Protein AF-A0ABD5T195-F1 (afdb_monomer_lite)

Organism: NCBI:txid1526114

pLDDT: mean 92.55, std 7.87, range [56.97, 98.25]

Foldseek 3Di:
DDDPQAADEPVQQQPFQDADPPPRDTDGVCQCVVLPQARPPPRHGHDPCVVVVNRSHHPD

Structure (mmCIF, N/CA/C/O backbone):
data_AF-A0ABD5T195-F1
#
_entry.id   AF-A0ABD5T195-F1
#
loop_
_atom_site.group_PDB
_atom_site.id
_atom_site.type_symbol
_atom_site.label_atom_id
_atom_site.label_alt_id
_atom_site.label_comp_id
_atom_site.label_asym_id
_atom_site.label_entity_id
_atom_site.label_seq_id
_atom_site.pdbx_PDB_ins_code
_atom_site.Cartn_x
_atom_site.Cartn_y
_atom_site.Cartn_z
_atom_site.occupancy
_atom_site.B_iso_or_equiv
_atom_site.auth_seq_id
_atom_site.auth_comp_id
_atom_site.auth_asym_id
_atom_site.auth_atom_id
_atom_site.pdbx_PDB_model_num
ATOM 1 N N . THR A 1 1 ? 19.580 14.650 3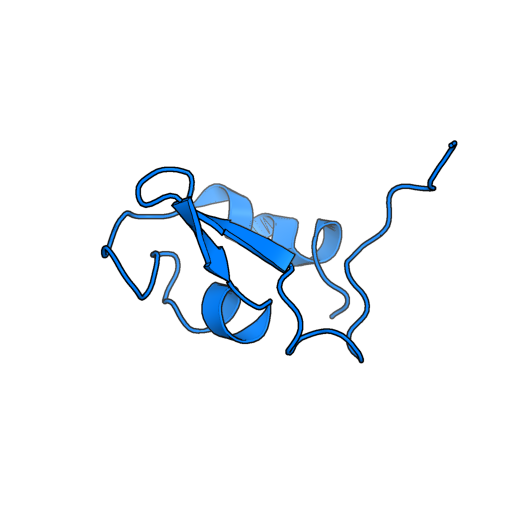.417 1.00 56.97 1 THR A N 1
ATOM 2 C CA . THR A 1 1 ? 20.129 13.536 2.628 1.00 56.97 1 THR A CA 1
ATOM 3 C C . THR A 1 1 ? 19.343 13.491 1.355 1.00 56.97 1 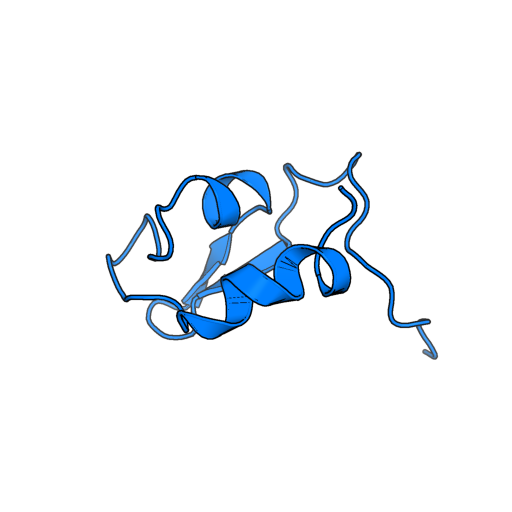THR A C 1
ATOM 5 O O . THR A 1 1 ? 18.122 13.443 1.420 1.00 56.97 1 THR A O 1
ATOM 8 N N . ASP A 1 2 ? 20.028 13.642 0.232 1.00 65.88 2 ASP A N 1
ATOM 9 C CA . ASP A 1 2 ? 19.396 13.456 -1.066 1.00 65.88 2 ASP A CA 1
ATOM 10 C C . ASP A 1 2 ? 19.082 11.961 -1.198 1.00 65.88 2 ASP A C 1
ATOM 12 O O . ASP A 1 2 ? 19.964 11.127 -0.983 1.00 65.88 2 ASP A O 1
ATOM 16 N N . HIS A 1 3 ? 17.815 11.621 -1.400 1.00 70.50 3 HIS A N 1
ATOM 17 C CA . HIS A 1 3 ? 17.392 10.258 -1.690 1.00 70.50 3 HIS A CA 1
ATOM 18 C C . HIS A 1 3 ? 16.656 10.319 -3.012 1.00 70.50 3 HIS A C 1
ATOM 20 O O . HIS A 1 3 ? 15.625 10.990 -3.119 1.00 70.50 3 HIS A O 1
ATOM 26 N N . GLU A 1 4 ? 17.207 9.643 -4.014 1.00 77.94 4 GLU A N 1
ATOM 27 C CA . GLU A 1 4 ? 16.545 9.516 -5.300 1.00 77.94 4 GLU A CA 1
ATOM 28 C C . GLU A 1 4 ? 15.167 8.893 -5.090 1.00 77.94 4 GLU A C 1
ATOM 30 O O . GLU A 1 4 ? 15.021 7.827 -4.495 1.00 77.94 4 GLU A O 1
ATOM 35 N N . SER A 1 5 ? 14.142 9.611 -5.541 1.00 82.44 5 SER A N 1
ATOM 36 C CA . SER A 1 5 ? 12.771 9.126 -5.488 1.00 82.44 5 SER A CA 1
ATOM 37 C C . SER A 1 5 ? 12.625 7.986 -6.494 1.00 82.44 5 SER A C 1
ATOM 39 O O . SER A 1 5 ? 12.730 8.212 -7.698 1.00 82.44 5 SER A O 1
ATOM 41 N N . GLY A 1 6 ? 12.381 6.776 -6.000 1.00 90.19 6 GLY A N 1
ATOM 42 C CA . GLY A 1 6 ? 12.114 5.593 -6.813 1.00 90.19 6 GLY A CA 1
ATOM 43 C C . GLY A 1 6 ? 10.927 4.793 -6.274 1.00 90.19 6 GLY A C 1
ATOM 44 O O . GLY A 1 6 ? 10.465 5.059 -5.158 1.00 90.19 6 GLY A O 1
ATOM 45 N N . PRO A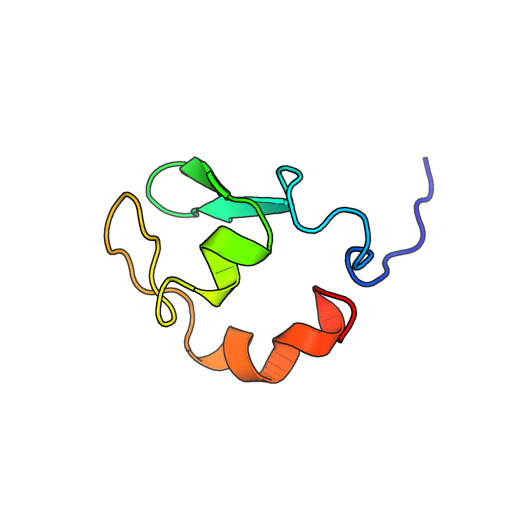 1 7 ? 10.410 3.833 -7.057 1.00 94.81 7 PRO A N 1
ATOM 46 C CA . PRO A 1 7 ? 9.396 2.910 -6.570 1.00 94.81 7 PRO A CA 1
ATOM 47 C C . PRO A 1 7 ? 9.938 2.090 -5.391 1.00 94.81 7 PRO A C 1
ATOM 49 O O . PRO A 1 7 ? 11.127 1.781 -5.316 1.00 94.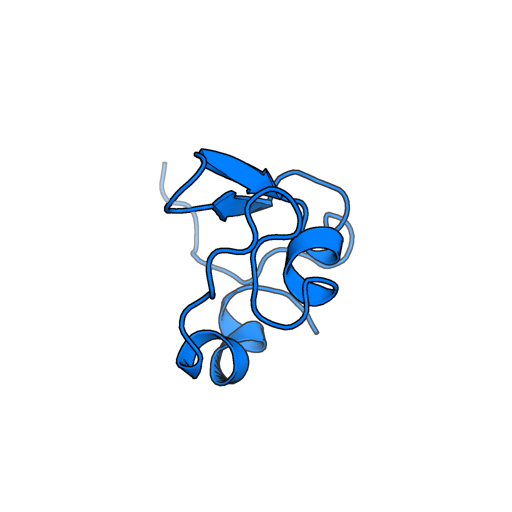81 7 PRO A O 1
ATOM 52 N N . TRP A 1 8 ? 9.059 1.728 -4.459 1.00 95.38 8 TRP A N 1
ATOM 53 C CA . TRP A 1 8 ? 9.404 0.857 -3.344 1.00 95.38 8 TRP A CA 1
ATOM 54 C C . TRP A 1 8 ? 9.789 -0.531 -3.868 1.00 95.38 8 TRP A C 1
ATOM 56 O O . TRP A 1 8 ? 9.025 -1.102 -4.659 1.00 95.38 8 TRP A O 1
ATOM 66 N N . PRO A 1 9 ? 10.927 -1.088 -3.431 1.00 95.38 9 PRO A N 1
ATOM 67 C CA . PRO A 1 9 ? 11.463 -2.290 -4.037 1.00 95.38 9 PRO A CA 1
ATOM 68 C C . PRO A 1 9 ? 10.693 -3.543 -3.617 1.00 95.38 9 PRO A C 1
ATOM 70 O O . PRO A 1 9 ? 10.182 -3.646 -2.493 1.00 95.38 9 PRO A O 1
ATOM 73 N N . ARG A 1 10 ? 10.579 -4.500 -4.544 1.00 95.62 10 ARG A N 1
ATOM 74 C CA . ARG A 1 10 ? 9.686 -5.667 -4.412 1.00 95.62 10 ARG A CA 1
ATOM 75 C C . ARG A 1 10 ? 10.069 -6.610 -3.273 1.00 95.62 10 ARG A C 1
ATOM 77 O O . ARG A 1 10 ? 9.206 -7.242 -2.663 1.00 95.62 10 ARG A O 1
ATOM 84 N N . ASP A 1 11 ? 11.357 -6.692 -2.970 1.00 97.00 11 ASP A N 1
ATOM 85 C CA . ASP A 1 11 ? 11.917 -7.462 -1.857 1.00 97.00 11 ASP A CA 1
ATOM 86 C C . ASP A 1 11 ? 11.526 -6.907 -0.476 1.00 97.00 11 ASP A C 1
ATOM 88 O O . ASP A 1 11 ? 11.549 -7.649 0.505 1.00 97.00 11 ASP A O 1
ATOM 92 N N . ARG A 1 12 ? 11.075 -5.649 -0.402 1.00 96.94 12 ARG A N 1
ATOM 93 C CA . ARG A 1 12 ? 10.639 -4.977 0.833 1.00 96.94 12 ARG A CA 1
ATOM 94 C C . ARG A 1 12 ? 9.122 -4.832 0.954 1.00 96.94 12 ARG A C 1
ATOM 96 O O . ARG A 1 12 ? 8.638 -4.021 1.738 1.00 96.94 12 ARG A O 1
ATOM 103 N N . PHE A 1 13 ? 8.335 -5.590 0.191 1.00 96.88 13 PHE A N 1
ATOM 104 C CA . PHE A 1 13 ? 6.868 -5.452 0.169 1.00 96.88 13 PHE A CA 1
ATOM 105 C C . PHE A 1 13 ? 6.154 -5.806 1.477 1.00 96.88 13 PHE A C 1
ATOM 107 O O . PHE A 1 13 ? 4.998 -5.422 1.637 1.00 96.88 13 PHE A O 1
ATOM 114 N N . ASP A 1 14 ? 6.825 -6.518 2.381 1.00 97.69 14 ASP A N 1
ATOM 115 C CA . ASP A 1 14 ? 6.343 -6.827 3.733 1.00 97.69 14 ASP A CA 1
ATOM 116 C C . ASP A 1 14 ? 6.660 -5.733 4.756 1.00 97.69 14 ASP A C 1
ATOM 118 O O . ASP A 1 14 ? 6.165 -5.762 5.882 1.00 97.69 14 ASP A O 1
ATOM 122 N N . GLU A 1 15 ? 7.504 -4.770 4.392 1.00 97.75 15 GLU A N 1
ATOM 123 C CA . GLU A 1 15 ? 7.890 -3.692 5.287 1.00 97.75 15 GLU A CA 1
ATOM 124 C C . GLU A 1 15 ? 6.881 -2.537 5.250 1.00 97.75 15 GLU A C 1
ATOM 126 O O . GLU A 1 15 ? 6.245 -2.303 4.219 1.00 97.75 15 GLU A O 1
ATOM 131 N N . PRO A 1 16 ? 6.764 -1.759 6.343 1.00 97.50 16 PRO A N 1
ATOM 132 C CA . PRO A 1 16 ? 5.934 -0.560 6.374 1.00 97.50 16 PRO A CA 1
ATOM 133 C C . PRO A 1 16 ? 6.327 0.439 5.268 1.00 97.50 16 PRO A C 1
ATOM 135 O O . PRO A 1 16 ? 7.434 0.978 5.281 1.00 97.50 16 PRO A O 1
ATOM 138 N N . ALA A 1 17 ? 5.407 0.708 4.338 1.00 95.12 17 ALA A N 1
ATOM 139 C CA . ALA A 1 17 ? 5.672 1.484 3.121 1.00 95.12 17 ALA A CA 1
ATOM 140 C C . ALA A 1 17 ? 4.664 2.622 2.880 1.00 95.12 17 ALA A C 1
ATOM 142 O O . ALA A 1 17 ? 5.018 3.656 2.316 1.00 95.12 17 ALA A O 1
ATOM 143 N N . ALA A 1 18 ? 3.413 2.467 3.323 1.00 94.88 18 ALA A N 1
ATOM 144 C CA . ALA A 1 18 ? 2.348 3.445 3.115 1.00 94.88 18 ALA A CA 1
ATOM 145 C C . ALA A 1 18 ? 1.667 3.818 4.434 1.00 94.88 18 ALA A C 1
ATOM 147 O O . ALA A 1 18 ? 1.538 2.998 5.333 1.00 94.88 18 ALA A O 1
ATOM 148 N N . LEU A 1 19 ? 1.187 5.055 4.555 1.00 97.00 19 LEU A N 1
ATOM 149 C CA . LEU A 1 19 ? 0.469 5.526 5.739 1.00 97.00 19 LEU A CA 1
ATOM 150 C C . LEU A 1 19 ? -0.975 5.856 5.377 1.00 97.00 19 LEU A C 1
ATOM 152 O O . LEU A 1 19 ? -1.222 6.673 4.488 1.00 97.00 19 LEU A O 1
ATOM 156 N N . CYS A 1 20 ? -1.941 5.279 6.092 1.00 97.19 20 CYS A N 1
ATOM 157 C CA . CYS A 1 20 ? -3.337 5.657 5.914 1.00 97.19 20 CYS A CA 1
ATOM 158 C C . CYS A 1 20 ? -3.544 7.127 6.313 1.00 97.19 20 CYS A C 1
ATOM 160 O O . CYS A 1 20 ? -3.312 7.516 7.460 1.00 97.19 20 CYS A O 1
ATOM 162 N N . GLY A 1 21 ? -4.048 7.944 5.386 1.00 95.50 21 GLY A N 1
ATOM 163 C CA . GLY A 1 21 ? -4.338 9.359 5.640 1.00 95.50 21 GLY A CA 1
ATOM 164 C C . GLY A 1 21 ? -5.452 9.607 6.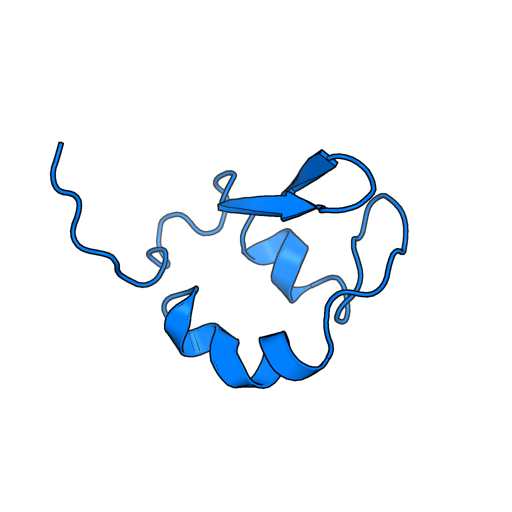667 1.00 95.50 21 GLY A C 1
ATOM 165 O O . GLY A 1 21 ? -5.516 10.701 7.217 1.00 95.50 21 GLY A O 1
ATOM 166 N N . HIS A 1 22 ? -6.300 8.608 6.948 1.00 97.94 22 HIS A N 1
ATOM 167 C CA . HIS A 1 22 ? -7.411 8.715 7.900 1.00 97.94 22 HIS A CA 1
ATOM 168 C C . HIS A 1 22 ? -7.055 8.163 9.286 1.00 97.94 22 HIS A C 1
ATOM 170 O O . HIS A 1 22 ? -6.990 8.919 10.250 1.00 97.94 22 HIS A O 1
ATOM 176 N N . CYS A 1 23 ? -6.793 6.855 9.395 1.00 98.12 23 CYS A N 1
ATOM 177 C CA . CYS A 1 23 ? -6.550 6.205 10.687 1.00 98.12 23 CYS A CA 1
ATOM 178 C C . CYS A 1 23 ? -5.078 6.183 11.105 1.00 98.12 23 CYS A C 1
ATOM 180 O O . CYS A 1 23 ? -4.775 5.730 12.203 1.00 98.12 23 CYS A O 1
ATOM 182 N N . ARG A 1 24 ? -4.162 6.659 10.247 1.00 97.88 24 ARG A N 1
ATOM 183 C CA . ARG A 1 24 ? -2.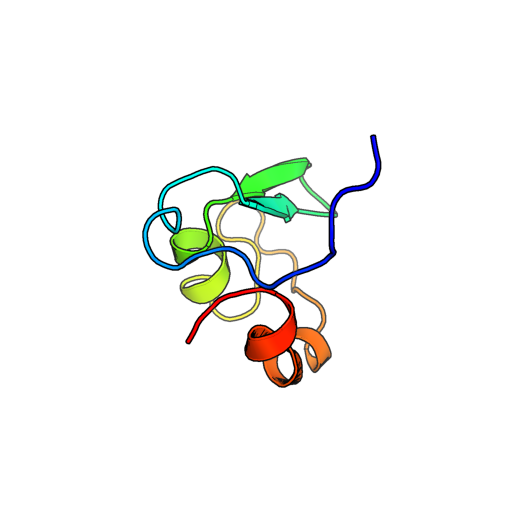716 6.724 10.520 1.00 97.88 24 ARG A CA 1
ATOM 184 C C . ARG A 1 24 ? -2.040 5.364 10.731 1.00 97.88 24 ARG A C 1
ATOM 186 O O . ARG A 1 24 ? -0.883 5.337 11.133 1.00 97.88 24 ARG A O 1
ATOM 193 N N . THR A 1 25 ? -2.711 4.254 10.428 1.00 98.25 25 THR A N 1
ATOM 194 C CA . THR A 1 25 ? -2.066 2.937 10.389 1.00 98.25 25 THR A CA 1
ATOM 195 C C . THR A 1 25 ? -1.056 2.897 9.249 1.00 98.25 25 THR A C 1
ATOM 197 O O . THR A 1 25 ? -1.375 3.307 8.128 1.00 98.25 25 THR A O 1
ATOM 200 N N . THR A 1 26 ? 0.150 2.416 9.536 1.00 98.19 26 THR A N 1
ATOM 201 C CA . THR A 1 26 ? 1.152 2.126 8.510 1.00 98.19 26 THR A CA 1
ATOM 202 C C . THR A 1 26 ? 0.891 0.742 7.933 1.00 98.19 26 THR A C 1
ATOM 204 O O . THR A 1 26 ? 0.654 -0.197 8.684 1.00 98.19 26 THR A O 1
ATOM 207 N N . LEU A 1 27 ? 0.928 0.642 6.612 1.00 97.75 27 LEU A N 1
ATOM 208 C CA . LEU A 1 27 ? 0.652 -0.550 5.827 1.00 97.75 27 LEU A CA 1
ATOM 209 C C . LEU A 1 27 ? 1.919 -0.960 5.084 1.00 97.75 27 LEU A C 1
ATOM 211 O O . LEU A 1 27 ? 2.671 -0.108 4.595 1.00 97.75 27 LEU A O 1
ATOM 215 N N . SER A 1 28 ? 2.114 -2.261 4.956 1.00 97.75 28 SER A N 1
ATOM 216 C CA . SER A 1 28 ? 2.984 -2.838 3.942 1.00 97.75 28 SER A CA 1
ATOM 217 C C . SER A 1 28 ? 2.412 -2.625 2.537 1.00 97.75 28 SER A C 1
ATOM 219 O O . SER A 1 28 ? 1.239 -2.273 2.361 1.00 97.75 28 SER A O 1
ATOM 221 N N . VAL A 1 29 ? 3.235 -2.840 1.508 1.00 96.75 29 VAL A N 1
ATOM 222 C CA . VAL A 1 29 ? 2.761 -2.760 0.117 1.00 96.75 29 VAL A CA 1
ATOM 223 C C . VAL A 1 29 ? 1.692 -3.820 -0.145 1.00 96.75 29 VAL A C 1
ATOM 225 O O . VAL A 1 29 ? 0.696 -3.525 -0.802 1.00 96.75 29 VAL A O 1
ATOM 228 N N . ARG A 1 30 ? 1.851 -5.028 0.412 1.00 96.50 30 ARG A N 1
ATOM 229 C CA . ARG A 1 30 ? 0.860 -6.109 0.276 1.00 96.50 30 ARG A CA 1
ATOM 230 C C . ARG A 1 30 ? -0.485 -5.713 0.870 1.00 96.50 30 ARG A C 1
ATOM 232 O O . ARG A 1 30 ? -1.480 -5.727 0.159 1.00 96.50 30 ARG A O 1
ATOM 239 N N . GLU A 1 31 ? -0.500 -5.237 2.113 1.00 97.06 31 GLU A N 1
ATOM 240 C CA . GLU A 1 31 ? -1.733 -4.769 2.764 1.00 97.06 31 GLU A CA 1
ATOM 241 C C . GLU A 1 31 ? -2.401 -3.615 2.003 1.00 97.06 31 GLU A C 1
ATOM 243 O O . GLU A 1 31 ? -3.627 -3.535 1.948 1.00 97.06 31 GLU A O 1
ATOM 248 N N . TYR A 1 32 ? -1.612 -2.715 1.407 1.00 95.75 32 TYR A N 1
ATOM 249 C CA . TYR A 1 32 ? -2.142 -1.629 0.585 1.00 95.75 32 TYR A CA 1
ATOM 250 C C . TYR A 1 32 ? -2.780 -2.137 -0.719 1.00 95.75 32 TYR A C 1
ATOM 252 O O . TYR A 1 32 ? -3.839 -1.647 -1.113 1.00 95.75 32 TYR A O 1
ATOM 260 N N . LEU A 1 33 ? -2.141 -3.094 -1.400 1.00 93.31 33 LEU A N 1
ATOM 261 C CA . LEU A 1 33 ? -2.608 -3.631 -2.681 1.00 93.31 33 LEU A CA 1
ATOM 262 C C . LEU A 1 33 ? -3.793 -4.596 -2.532 1.00 93.31 33 LEU A C 1
ATOM 264 O O . LEU A 1 33 ? -4.649 -4.608 -3.417 1.00 93.31 33 LEU A O 1
ATOM 268 N N . ASP A 1 34 ? -3.855 -5.343 -1.428 1.00 93.56 34 ASP A N 1
ATOM 269 C CA . ASP A 1 34 ? -4.915 -6.317 -1.128 1.00 93.56 34 ASP A CA 1
ATOM 270 C C . ASP A 1 34 ? -6.191 -5.664 -0.564 1.00 93.56 34 ASP A C 1
ATOM 272 O O . ASP A 1 34 ? -7.249 -6.284 -0.539 1.00 93.56 34 ASP A O 1
ATOM 276 N N . GLY A 1 35 ? -6.122 -4.404 -0.118 1.00 87.06 35 GLY A N 1
ATOM 277 C CA . GLY A 1 35 ? -7.234 -3.688 0.521 1.00 87.06 35 GLY A CA 1
ATOM 278 C C . GLY A 1 35 ? -8.369 -3.221 -0.404 1.00 87.06 35 GLY A C 1
ATOM 279 O O . GLY A 1 35 ? -9.163 -2.386 0.019 1.00 87.06 35 GLY A O 1
ATOM 280 N N . ASP A 1 36 ? -8.442 -3.689 -1.656 1.00 88.75 36 ASP A N 1
ATOM 281 C CA . ASP A 1 36 ? -9.474 -3.313 -2.646 1.00 88.75 36 ASP A CA 1
ATOM 282 C C . ASP A 1 36 ? -9.703 -1.790 -2.767 1.00 88.75 36 ASP A C 1
ATOM 284 O O . ASP A 1 36 ? -10.825 -1.282 -2.740 1.00 88.75 36 ASP A O 1
ATOM 288 N N . ASP A 1 37 ? -8.608 -1.033 -2.888 1.00 92.38 37 ASP A N 1
ATOM 289 C CA . ASP A 1 37 ? -8.604 0.438 -2.928 1.00 92.38 37 ASP A CA 1
ATOM 290 C C . ASP A 1 37 ? -9.215 1.105 -1.672 1.00 92.38 37 ASP A C 1
ATOM 292 O O . ASP A 1 37 ? -9.651 2.258 -1.713 1.00 92.38 37 ASP A O 1
ATOM 296 N N . ALA A 1 38 ? -9.192 0.415 -0.530 1.00 96.38 38 ALA A N 1
ATOM 297 C CA . ALA A 1 38 ? -9.541 0.934 0.785 1.00 96.38 38 ALA A CA 1
ATOM 298 C C . ALA A 1 38 ? -8.525 0.502 1.855 1.00 96.38 38 ALA A C 1
ATOM 300 O O . ALA A 1 38 ? -7.773 -0.460 1.717 1.00 96.38 38 ALA A O 1
ATOM 301 N N . CYS A 1 39 ? -8.488 1.231 2.969 1.00 97.50 39 CYS A N 1
ATOM 302 C CA . CYS A 1 39 ? -7.648 0.847 4.096 1.00 97.50 39 CYS A CA 1
ATOM 303 C C . CYS A 1 39 ? -8.223 -0.398 4.794 1.00 97.50 39 CYS A C 1
ATOM 305 O O . CYS A 1 39 ? -9.336 -0.306 5.319 1.00 97.50 39 CYS A O 1
ATOM 307 N N . PRO A 1 40 ? -7.462 -1.500 4.940 1.00 96.62 40 PRO A N 1
ATOM 308 C CA . PRO A 1 40 ? -7.975 -2.727 5.557 1.00 96.62 40 PRO A CA 1
ATOM 309 C C . PRO A 1 40 ? -8.285 -2.578 7.057 1.00 96.62 40 PRO A C 1
ATOM 311 O O . PRO A 1 40 ? -8.995 -3.399 7.626 1.00 96.62 40 PRO A O 1
ATOM 314 N N . HIS A 1 41 ? -7.793 -1.517 7.711 1.00 97.31 41 HIS A N 1
ATOM 315 C CA . HIS A 1 41 ? -8.020 -1.282 9.143 1.00 97.31 41 HIS A CA 1
ATOM 316 C C . HIS A 1 41 ? -9.221 -0.385 9.452 1.00 97.31 41 HIS A C 1
ATOM 318 O O . HIS A 1 41 ? -9.843 -0.551 10.496 1.00 97.31 41 HIS A O 1
ATOM 324 N N . CYS A 1 42 ? -9.526 0.600 8.601 1.00 97.81 42 CYS A N 1
ATOM 325 C CA . CYS A 1 42 ? -10.590 1.577 8.878 1.00 97.81 42 CYS A CA 1
ATOM 326 C C . CYS A 1 42 ? -11.634 1.708 7.766 1.00 97.81 42 CYS A C 1
ATOM 328 O O . CYS A 1 42 ? -12.592 2.458 7.927 1.00 97.81 42 CYS A O 1
ATOM 330 N N . GLY A 1 43 ? -11.449 1.025 6.635 1.00 97.00 43 GLY A N 1
ATOM 331 C CA . GLY A 1 43 ? -12.381 1.036 5.510 1.00 97.00 43 GLY A CA 1
ATOM 332 C C . GLY A 1 43 ? -12.444 2.351 4.731 1.00 97.00 43 GLY A C 1
ATOM 333 O O . GLY A 1 43 ? -13.251 2.460 3.812 1.00 97.00 43 GLY A O 1
ATOM 334 N N . THR A 1 44 ? -11.622 3.359 5.059 1.00 97.56 44 THR A N 1
ATOM 335 C CA . THR A 1 44 ? -11.585 4.592 4.261 1.00 97.56 44 THR A CA 1
ATOM 336 C C . THR A 1 44 ? -11.139 4.273 2.839 1.00 97.56 44 THR A C 1
ATOM 338 O O . THR A 1 44 ? -10.158 3.549 2.648 1.00 97.56 44 THR A O 1
ATOM 341 N N . ALA A 1 45 ? -11.836 4.823 1.851 1.00 96.94 45 ALA A N 1
ATOM 342 C CA . ALA A 1 45 ? -11.447 4.669 0.461 1.00 96.94 45 ALA A CA 1
ATOM 343 C C . ALA A 1 45 ? -10.115 5.388 0.206 1.00 96.94 45 ALA A C 1
ATOM 345 O O . ALA A 1 45 ? -9.913 6.539 0.610 1.00 96.94 45 ALA A O 1
ATOM 346 N N . PHE A 1 46 ? -9.209 4.720 -0.497 1.00 94.12 46 PHE A N 1
ATOM 347 C CA . PHE A 1 46 ? -8.074 5.379 -1.117 1.00 94.12 46 PHE A CA 1
ATOM 348 C C . PHE A 1 46 ? -8.537 6.179 -2.335 1.00 94.12 46 PHE A C 1
ATOM 350 O O . PHE A 1 46 ? -9.635 5.998 -2.861 1.00 94.12 46 PHE A O 1
ATOM 357 N N . ASN A 1 47 ? -7.690 7.101 -2.794 1.00 91.19 47 ASN A N 1
ATOM 358 C CA . ASN A 1 47 ? -7.985 7.862 -3.999 1.00 91.19 47 ASN A CA 1
ATOM 359 C C . ASN A 1 47 ? -8.048 6.901 -5.210 1.00 91.19 47 ASN A C 1
ATOM 361 O O . ASN A 1 47 ? -7.029 6.276 -5.520 1.00 91.19 47 ASN A O 1
ATOM 365 N N . PRO A 1 48 ? -9.179 6.815 -5.942 1.00 86.81 48 PRO A N 1
ATOM 366 C CA . PRO A 1 48 ? -9.333 5.907 -7.084 1.00 86.81 48 PRO A CA 1
ATOM 367 C C . PRO A 1 48 ? -8.296 6.111 -8.199 1.00 86.81 48 PRO A C 1
ATOM 369 O O . PRO A 1 48 ? -8.001 5.180 -8.949 1.00 86.81 48 PRO A O 1
ATOM 372 N N . GLY A 1 49 ? -7.734 7.320 -8.315 1.00 90.25 49 GLY A N 1
ATOM 373 C CA . GLY A 1 49 ? -6.673 7.638 -9.270 1.00 90.25 49 GLY A CA 1
ATOM 374 C C . GLY A 1 49 ? -5.327 6.991 -8.931 1.00 90.25 49 GLY A C 1
ATOM 375 O O . GLY A 1 49 ? -4.564 6.677 -9.841 1.00 90.25 49 GLY A O 1
ATOM 376 N N . CYS A 1 50 ? -5.042 6.708 -7.654 1.00 89.88 50 CYS A N 1
ATOM 377 C CA . CYS A 1 50 ? -3.762 6.119 -7.235 1.00 89.88 50 CYS A CA 1
ATOM 378 C C . CYS A 1 50 ? -3.531 4.723 -7.824 1.00 89.88 50 CYS A C 1
ATOM 380 O O . CYS A 1 50 ? -2.388 4.350 -8.081 1.00 89.88 50 CYS A O 1
ATOM 382 N N . ARG A 1 51 ? -4.599 3.975 -8.122 1.00 88.31 51 ARG A N 1
ATOM 383 C CA . ARG A 1 51 ? -4.509 2.676 -8.802 1.00 88.31 51 ARG A CA 1
ATOM 384 C C . ARG A 1 51 ? -3.804 2.769 -10.158 1.00 88.31 51 ARG A C 1
ATOM 386 O O . ARG A 1 51 ? -3.059 1.861 -10.508 1.00 88.31 51 ARG A O 1
ATOM 393 N N . ALA A 1 52 ? -3.991 3.867 -10.893 1.00 91.12 52 ALA A N 1
ATOM 394 C CA . ALA A 1 52 ? -3.350 4.093 -12.192 1.00 91.12 52 ALA A CA 1
ATOM 395 C C . ALA A 1 52 ? -1.865 4.494 -12.085 1.00 91.12 52 ALA A C 1
ATOM 397 O O . ALA A 1 52 ? -1.212 4.722 -13.103 1.00 91.12 52 ALA A O 1
ATOM 398 N N . HIS A 1 53 ? -1.346 4.634 -10.863 1.00 91.06 53 HIS A N 1
ATOM 399 C CA . HIS A 1 53 ? 0.001 5.123 -10.578 1.00 91.06 53 HIS A CA 1
ATOM 400 C C . HIS A 1 53 ? 0.800 4.172 -9.680 1.00 91.06 53 HIS A C 1
ATOM 402 O O . HIS A 1 53 ? 1.826 4.576 -9.139 1.00 91.06 53 HIS A O 1
ATOM 408 N N . ARG A 1 54 ? 0.348 2.921 -9.499 1.00 90.88 54 ARG A N 1
ATOM 409 C CA . ARG A 1 54 ? 1.026 1.930 -8.641 1.00 90.88 54 ARG A CA 1
ATOM 410 C C . ARG A 1 54 ? 2.484 1.708 -9.057 1.00 90.88 54 ARG A C 1
ATOM 412 O O . ARG A 1 54 ? 3.331 1.594 -8.186 1.00 90.88 54 ARG A O 1
ATOM 419 N N . ASP A 1 55 ? 2.770 1.767 -10.354 1.00 92.06 55 ASP A N 1
ATOM 420 C CA . ASP A 1 55 ? 4.108 1.707 -10.961 1.00 92.06 55 ASP A CA 1
ATOM 421 C C . ASP A 1 55 ? 5.056 2.833 -10.512 1.00 92.06 55 ASP A C 1
ATOM 423 O O . ASP A 1 55 ? 6.273 2.669 -10.515 1.00 92.06 55 ASP A O 1
ATOM 427 N N . ARG A 1 56 ? 4.510 3.985 -10.103 1.00 92.50 56 ARG A N 1
ATOM 428 C CA . ARG A 1 56 ? 5.293 5.102 -9.551 1.00 92.50 56 ARG A CA 1
ATOM 429 C C . ARG A 1 56 ? 5.612 4.921 -8.069 1.00 92.50 56 ARG A C 1
ATOM 431 O O . ARG A 1 56 ? 6.487 5.613 -7.560 1.00 92.50 56 ARG A O 1
ATOM 438 N N . TYR A 1 57 ? 4.873 4.057 -7.374 1.00 91.75 57 TYR A N 1
ATOM 439 C CA . TYR A 1 57 ? 4.993 3.851 -5.929 1.00 91.75 57 TYR A CA 1
ATOM 440 C C . TYR A 1 57 ? 5.690 2.540 -5.581 1.00 91.75 57 TYR A C 1
ATOM 442 O O . TYR A 1 57 ? 6.377 2.488 -4.568 1.00 91.75 57 TYR A O 1
ATOM 450 N N . PHE A 1 58 ? 5.520 1.500 -6.397 1.00 94.00 58 PHE A N 1
ATOM 451 C CA . PHE A 1 58 ? 5.952 0.136 -6.121 1.00 94.00 58 PHE A CA 1
ATOM 452 C C . PHE A 1 58 ? 6.527 -0.505 -7.385 1.00 94.00 58 PHE A C 1
ATOM 454 O O . PHE A 1 58 ? 6.005 -0.298 -8.482 1.00 94.00 58 PHE A O 1
ATOM 461 N N . GLU A 1 59 ? 7.580 -1.303 -7.234 1.00 95.19 59 GLU A N 1
ATOM 462 C CA . GLU A 1 59 ? 8.080 -2.143 -8.323 1.00 95.19 59 GLU A CA 1
ATOM 463 C C . GLU A 1 59 ? 7.041 -3.215 -8.694 1.00 95.19 59 GLU A C 1
ATOM 465 O O . GLU A 1 59 ? 6.463 -3.862 -7.819 1.00 95.19 59 GLU A O 1
ATOM 470 N N . VAL A 1 60 ? 6.800 -3.406 -9.993 1.00 81.12 60 VAL A N 1
ATOM 471 C CA . VAL A 1 60 ? 5.842 -4.386 -10.544 1.00 81.12 60 VAL A CA 1
ATOM 472 C C . VAL A 1 60 ? 6.525 -5.669 -10.993 1.00 81.12 60 VAL A C 1
ATOM 474 O O . VAL A 1 60 ? 7.542 -5.573 -11.713 1.00 81.12 60 VAL A O 1
#

InterPro domains:
  IPR016694 Protein of unknown function UCP017292, zinc finger, CHY-type [PIRSF017292] (3-59)
  IPR037274 Zinc finger, CHY-type superfamily [SSF161219] (8-46)

Secondary structure (DSSP, 8-state):
------PBPGGGTTSEEEE-TTT--EEEHHHHHHSTTB-TTT-PBPPTTGGGGHHHHB--

Radius of gyration: 11.63 Å; chains: 1; bounding box: 32×21×23 Å

Sequence (60 aa):
TDHESGPWPRDRFDEPAALCGHCRTTLSVREYLDGDDACPHCGTAFNPGCRAHRDRYFEV